Protein AF-A0A5S4ZT74-F1 (afdb_monomer_lite)

Foldseek 3Di:
DDDDDDDPPPDDPVNVVVVVCVVPPVPPVVVPDDDDDPVPDPPPQDQDDPPDVCQVDLPPPPHRQNAAADDDCVHQWKHFAPVQDPNPCQLVCCVCPVVVQPRNDDDNVDPDRRDPSPCVSCVRRPRSRMDTDDCVVVVVVQVPDPVHDDDDDDDPCCVVVPD

Structure (mmCIF, N/CA/C/O backbone):
data_AF-A0A5S4ZT74-F1
#
_entry.id   AF-A0A5S4ZT74-F1
#
loop_
_atom_site.group_PDB
_atom_site.id
_atom_site.type_symbol
_atom_site.label_atom_id
_atom_site.label_alt_id
_atom_site.label_comp_id
_atom_site.label_asym_id
_atom_site.label_entity_id
_atom_site.label_seq_id
_atom_site.pdbx_PDB_ins_code
_atom_site.Cartn_x
_atom_site.Cartn_y
_atom_site.Cartn_z
_atom_site.occupancy
_atom_site.B_iso_or_equiv
_atom_site.auth_seq_id
_atom_site.auth_comp_id
_atom_site.auth_asym_id
_atom_site.auth_atom_id
_atom_site.pdbx_PDB_model_num
ATOM 1 N N . MET A 1 1 ? -30.652 48.734 -36.402 1.00 37.09 1 MET A N 1
ATOM 2 C CA . MET A 1 1 ? -30.766 48.479 -37.848 1.00 37.09 1 MET A CA 1
ATOM 3 C C . MET A 1 1 ? -29.392 48.018 -38.310 1.00 37.09 1 MET A C 1
ATOM 5 O O . MET A 1 1 ? -28.475 48.822 -38.261 1.00 37.09 1 MET A O 1
ATOM 9 N N . ASP A 1 2 ? -29.151 46.705 -38.346 1.00 35.72 2 ASP A N 1
ATOM 10 C CA . ASP A 1 2 ? -29.305 45.865 -39.559 1.00 35.72 2 ASP A CA 1
ATOM 11 C C . ASP A 1 2 ? -28.291 46.300 -40.639 1.00 35.72 2 ASP A C 1
ATOM 13 O O . ASP A 1 2 ? -28.251 47.470 -40.990 1.00 35.72 2 ASP A O 1
ATOM 17 N N . ASP A 1 3 ? -27.448 45.469 -41.253 1.00 38.62 3 ASP A N 1
ATOM 18 C CA . ASP A 1 3 ? -27.436 44.014 -41.391 1.00 38.62 3 ASP A CA 1
ATOM 19 C C . ASP A 1 3 ? -26.174 43.614 -42.212 1.00 38.62 3 ASP A C 1
ATOM 21 O O . ASP A 1 3 ? -25.679 44.426 -42.993 1.00 38.62 3 ASP A O 1
ATOM 25 N N . ARG A 1 4 ? -25.760 42.335 -42.135 1.00 39.44 4 ARG A N 1
ATOM 26 C CA . ARG A 1 4 ? -24.977 41.542 -43.139 1.00 39.44 4 ARG A CA 1
ATOM 27 C C . ARG A 1 4 ? -23.449 41.759 -43.231 1.00 39.44 4 ARG A C 1
ATOM 29 O O . ARG A 1 4 ? -22.964 42.705 -43.829 1.00 39.44 4 ARG A O 1
ATOM 36 N N . VAL A 1 5 ? -22.615 40.909 -42.619 1.00 43.19 5 VAL A N 1
ATOM 37 C CA . VAL A 1 5 ? -22.228 39.536 -43.038 1.00 43.19 5 VAL A CA 1
ATOM 38 C C . VAL A 1 5 ? -21.4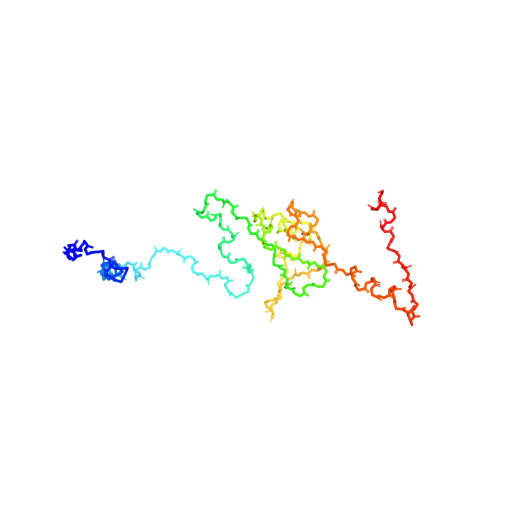40 39.483 -44.360 1.00 43.19 5 VAL A C 1
ATOM 40 O O . VAL A 1 5 ? -22.016 39.384 -45.438 1.00 43.19 5 VAL A O 1
ATOM 43 N N . GLN A 1 6 ? -20.112 39.379 -44.251 1.00 44.09 6 GLN A N 1
ATOM 44 C CA . GLN A 1 6 ? -19.301 38.528 -45.128 1.00 44.09 6 GLN A CA 1
ATOM 45 C C . GLN A 1 6 ? -18.586 37.504 -44.240 1.00 44.09 6 GLN A C 1
ATOM 47 O O . GLN A 1 6 ? -17.671 37.819 -43.485 1.00 44.09 6 GLN A O 1
ATOM 52 N N . GLN A 1 7 ? -19.112 36.279 -44.261 1.00 46.09 7 GLN A N 1
ATOM 53 C CA . GLN A 1 7 ? -18.587 35.116 -43.554 1.00 46.09 7 GLN A CA 1
ATOM 54 C C . GLN A 1 7 ? -17.306 34.627 -44.228 1.00 46.09 7 GLN A C 1
ATOM 56 O O . GLN A 1 7 ? -17.348 34.106 -45.342 1.00 46.09 7 GLN A O 1
ATOM 61 N N . ASP A 1 8 ? -16.193 34.703 -43.506 1.00 47.41 8 ASP A N 1
ATOM 62 C CA . ASP A 1 8 ? -15.014 33.903 -43.803 1.00 47.41 8 ASP A CA 1
ATOM 63 C C . ASP A 1 8 ? -15.362 32.432 -43.527 1.00 47.41 8 ASP A C 1
ATOM 65 O O . ASP A 1 8 ? -15.689 32.036 -42.400 1.00 47.41 8 ASP A O 1
ATOM 69 N N . LYS A 1 9 ? -15.408 31.615 -44.582 1.00 52.22 9 LYS A N 1
ATOM 70 C CA . LYS A 1 9 ? -15.920 30.242 -44.520 1.00 52.22 9 LYS A CA 1
ATOM 71 C C . LYS A 1 9 ? -14.907 29.354 -43.790 1.00 52.22 9 LYS A C 1
ATOM 73 O O . LYS A 1 9 ? -14.077 28.701 -44.415 1.00 52.22 9 LYS A O 1
ATOM 78 N N . LYS A 1 10 ? -14.981 29.308 -42.453 1.00 51.38 10 LYS A N 1
ATOM 79 C CA . LYS A 1 10 ? -14.229 28.365 -41.607 1.00 51.38 10 LYS A CA 1
ATOM 80 C C . LYS A 1 10 ? -14.420 26.946 -42.146 1.00 51.38 10 LYS A C 1
ATOM 82 O O . LYS A 1 10 ? -15.522 26.396 -42.093 1.00 51.38 10 LYS A O 1
ATOM 87 N N . MET A 1 11 ? -13.344 26.344 -42.653 1.00 64.56 11 MET A N 1
ATOM 88 C CA . MET A 1 11 ? -13.341 24.922 -42.983 1.00 64.56 11 MET A CA 1
ATOM 89 C C . MET A 1 11 ? -13.739 24.126 -41.743 1.00 64.56 11 MET A C 1
ATOM 91 O O . MET A 1 11 ? -13.118 24.228 -40.686 1.00 64.56 11 MET A O 1
ATOM 95 N N . THR A 1 12 ? -14.786 23.319 -41.869 1.00 72.88 12 THR A N 1
ATOM 96 C CA . THR A 1 12 ? -15.209 22.441 -40.784 1.00 72.88 12 THR A CA 1
ATOM 97 C C . THR A 1 12 ? -14.279 21.234 -40.703 1.00 72.88 12 THR A C 1
ATOM 99 O O . THR A 1 12 ? -13.748 20.754 -41.708 1.00 72.88 12 THR A O 1
ATOM 102 N N . ARG A 1 13 ? -14.109 20.698 -39.491 1.00 63.72 13 ARG A N 1
ATOM 103 C CA . ARG A 1 13 ? -13.238 19.548 -39.189 1.00 63.72 13 ARG A CA 1
ATOM 104 C C . ARG A 1 13 ? -13.513 18.329 -40.090 1.00 63.72 13 ARG A C 1
ATOM 106 O O . ARG A 1 13 ? -12.596 17.578 -40.398 1.00 63.72 13 ARG A O 1
ATOM 113 N N . ARG A 1 14 ? -14.749 18.171 -40.583 1.00 63.75 14 ARG A N 1
ATOM 114 C CA . ARG A 1 14 ? -15.129 17.133 -41.561 1.00 63.75 14 ARG A CA 1
ATOM 115 C C . ARG A 1 14 ? -14.541 17.363 -42.960 1.00 63.75 14 ARG A C 1
ATOM 117 O O . ARG A 1 14 ? -14.147 16.390 -43.596 1.00 63.75 14 ARG A O 1
ATOM 124 N N . SER A 1 15 ? -14.441 18.609 -43.428 1.00 58.97 15 SER A N 1
ATOM 125 C CA . SER A 1 15 ? -13.774 18.924 -44.703 1.00 58.97 15 SER A CA 1
ATOM 126 C C . SER A 1 15 ? -12.262 18.714 -44.628 1.00 58.97 15 SER A C 1
ATOM 128 O O . SER A 1 15 ? -11.685 18.199 -45.579 1.00 58.97 15 SER A O 1
ATOM 130 N N . PHE A 1 16 ? -11.632 19.015 -43.488 1.00 64.56 16 PHE A N 1
ATOM 131 C CA . PHE A 1 16 ? -10.205 18.737 -43.276 1.00 64.56 16 PHE A CA 1
ATOM 132 C C . PHE A 1 16 ? -9.901 17.229 -43.282 1.00 64.56 16 PHE A C 1
ATOM 134 O O . PHE A 1 16 ? -8.978 16.777 -43.956 1.00 64.56 16 PHE A O 1
ATOM 141 N N . LEU A 1 17 ? -10.731 16.430 -42.601 1.00 65.81 17 LEU A N 1
ATOM 142 C CA . LEU A 1 17 ? -10.572 14.972 -42.559 1.00 65.81 17 LEU A CA 1
ATOM 143 C C . LEU A 1 17 ? -10.782 14.307 -43.930 1.00 65.81 17 LEU A C 1
ATOM 145 O O . LEU A 1 17 ? -10.126 13.313 -44.221 1.00 65.81 17 LEU A O 1
ATOM 149 N N . ARG A 1 18 ? -11.635 14.865 -44.800 1.00 56.72 18 ARG A N 1
ATOM 150 C CA . ARG A 1 18 ? -11.792 14.380 -46.184 1.00 56.72 18 ARG A CA 1
ATOM 151 C C . ARG A 1 18 ? -10.559 14.635 -47.052 1.00 56.72 18 ARG A C 1
ATOM 153 O O . ARG A 1 18 ? -10.225 13.785 -47.868 1.00 56.72 18 ARG A O 1
ATOM 160 N N . ILE A 1 19 ? -9.884 15.768 -46.866 1.00 64.69 19 ILE A N 1
ATOM 161 C CA . ILE A 1 19 ? -8.673 16.118 -47.624 1.00 64.69 19 ILE A CA 1
ATOM 162 C C . ILE A 1 19 ? -7.491 15.248 -47.175 1.00 64.69 19 ILE A C 1
ATOM 164 O O . ILE A 1 19 ? -6.770 14.719 -48.015 1.00 64.69 19 ILE A O 1
ATOM 168 N N . MET A 1 20 ? -7.343 15.012 -45.868 1.00 61.78 20 MET A N 1
ATOM 169 C CA . MET A 1 20 ? -6.291 14.134 -45.336 1.00 61.78 20 MET A CA 1
ATOM 170 C C . MET A 1 20 ? -6.561 12.639 -45.570 1.00 61.78 20 MET A C 1
ATOM 172 O O . MET A 1 20 ? -5.622 11.860 -45.693 1.00 61.78 20 MET A O 1
ATOM 176 N N . GLY A 1 21 ? -7.828 12.226 -45.687 1.00 57.59 21 GLY A N 1
ATOM 177 C CA . GLY A 1 21 ? -8.199 10.845 -46.023 1.00 57.59 21 GLY A CA 1
ATOM 178 C C . GLY A 1 21 ? -7.971 10.461 -47.493 1.00 57.59 21 GLY A C 1
ATOM 179 O O . GLY A 1 21 ? -7.967 9.277 -47.818 1.00 57.59 21 GLY A O 1
ATOM 180 N N . GLY A 1 22 ? -7.760 11.436 -48.387 1.00 54.59 22 GLY A N 1
ATOM 181 C CA . GLY A 1 22 ? -7.569 11.219 -49.828 1.00 54.59 22 GLY A CA 1
ATOM 182 C C . GLY A 1 22 ? -6.173 10.735 -50.246 1.00 54.59 22 GLY A C 1
ATOM 183 O O . GLY A 1 22 ? -5.998 10.311 -51.383 1.00 54.59 22 GLY A O 1
ATOM 184 N N . LEU A 1 23 ? -5.188 10.734 -49.340 1.00 51.72 23 LEU A N 1
ATOM 185 C CA . LEU A 1 23 ? -3.844 10.176 -49.582 1.00 51.72 23 LEU A CA 1
ATOM 186 C C . LEU A 1 23 ? -3.773 8.648 -49.364 1.00 51.72 23 LEU A C 1
ATOM 188 O O . LEU A 1 23 ? -2.704 8.046 -49.434 1.00 51.72 23 LEU A O 1
ATOM 192 N N . GLY A 1 24 ? -4.921 8.007 -49.127 1.00 49.97 24 GLY A N 1
ATOM 193 C CA . GLY A 1 24 ? -5.038 6.600 -48.749 1.00 49.97 24 GLY A CA 1
ATOM 194 C C . GLY A 1 24 ? -4.850 5.557 -49.856 1.00 49.97 24 GLY A C 1
ATOM 195 O O . GLY A 1 24 ? -4.957 4.381 -49.545 1.00 49.97 24 GLY A O 1
ATOM 196 N N . LEU A 1 25 ? -4.567 5.909 -51.116 1.00 54.12 25 LEU A N 1
ATOM 197 C CA . LEU A 1 25 ? -4.448 4.901 -52.193 1.00 54.12 25 LEU A CA 1
ATOM 198 C C . LEU A 1 25 ? -3.016 4.603 -52.662 1.00 54.12 25 LEU A C 1
ATOM 200 O O . LEU A 1 25 ? -2.803 3.565 -53.276 1.00 54.12 25 LEU A O 1
ATOM 204 N N . ALA A 1 26 ? -2.022 5.429 -52.315 1.00 48.31 26 ALA A N 1
ATOM 205 C CA . ALA A 1 26 ? -0.608 5.128 -52.594 1.00 48.31 26 ALA A CA 1
ATOM 206 C C . ALA A 1 26 ? 0.149 4.539 -51.383 1.00 48.31 26 ALA A C 1
ATOM 208 O O . ALA A 1 26 ? 1.233 3.988 -51.544 1.00 48.31 26 ALA A O 1
ATOM 209 N N . GLY A 1 27 ? -0.415 4.622 -50.170 1.00 47.94 27 GLY A N 1
ATOM 210 C CA . GLY A 1 27 ? 0.200 4.078 -48.949 1.00 47.94 27 GLY A CA 1
ATOM 211 C C . GLY A 1 27 ? -0.065 2.588 -48.698 1.00 47.94 27 GLY A C 1
ATOM 212 O O . GLY A 1 27 ? 0.662 1.962 -47.932 1.00 47.94 27 GLY A O 1
ATOM 213 N N . ILE A 1 28 ? -1.076 2.002 -49.350 1.00 52.34 28 ILE A N 1
ATOM 214 C CA . ILE A 1 28 ? -1.523 0.620 -49.089 1.00 52.34 28 ILE A CA 1
ATOM 215 C C . ILE A 1 28 ? -0.589 -0.426 -49.730 1.00 52.34 28 ILE A C 1
ATOM 217 O O . ILE A 1 28 ? -0.501 -1.556 -49.256 1.00 52.34 28 ILE A O 1
ATOM 221 N N . THR A 1 29 ? 0.193 -0.073 -50.753 1.00 47.75 29 THR A N 1
ATOM 222 C CA . THR A 1 29 ? 1.141 -1.018 -51.376 1.00 47.75 29 THR A CA 1
ATOM 223 C C . THR A 1 29 ? 2.472 -1.149 -50.630 1.00 47.75 29 THR A C 1
ATOM 225 O O . THR A 1 29 ? 3.203 -2.101 -50.881 1.00 47.75 29 THR A O 1
ATOM 228 N N . ALA A 1 30 ? 2.779 -0.270 -49.669 1.00 48.97 30 ALA A N 1
ATOM 229 C CA . ALA A 1 30 ? 3.931 -0.446 -48.777 1.00 48.97 30 ALA A CA 1
ATOM 230 C C . ALA A 1 30 ? 3.651 -1.435 -47.625 1.00 48.97 30 ALA A C 1
ATOM 232 O O . ALA A 1 30 ? 4.559 -1.784 -46.877 1.00 48.97 30 ALA A O 1
ATOM 233 N N . SER A 1 31 ? 2.408 -1.909 -47.482 1.00 53.88 31 SER A N 1
ATOM 234 C CA . SER A 1 31 ? 1.988 -2.818 -46.407 1.00 53.88 31 SER A CA 1
ATOM 235 C C . SER A 1 31 ? 2.111 -4.306 -46.757 1.00 53.88 31 SER A C 1
ATOM 237 O O . SER A 1 31 ? 1.818 -5.140 -45.907 1.00 53.88 31 SER A O 1
ATOM 239 N N . LEU A 1 32 ? 2.477 -4.662 -47.997 1.00 52.34 32 LEU A N 1
ATOM 240 C CA . LEU A 1 32 ? 2.312 -6.036 -48.504 1.00 52.34 32 LEU A CA 1
ATOM 241 C C . LEU A 1 32 ? 3.580 -6.705 -49.062 1.00 52.34 32 LEU A C 1
ATOM 243 O O . LEU A 1 32 ? 3.507 -7.850 -49.497 1.00 52.34 32 LEU A O 1
ATOM 247 N N . ALA A 1 33 ? 4.751 -6.068 -48.990 1.00 46.34 33 ALA A N 1
ATOM 248 C CA . ALA A 1 33 ? 6.030 -6.732 -49.259 1.00 46.34 33 ALA A CA 1
ATOM 249 C C . ALA A 1 33 ? 6.850 -6.787 -47.967 1.00 46.34 33 ALA A C 1
ATOM 251 O O . ALA A 1 33 ? 7.600 -5.871 -47.634 1.00 46.34 33 ALA A O 1
ATOM 252 N N . GLY A 1 34 ? 6.643 -7.863 -47.208 1.00 50.06 34 GLY A N 1
ATOM 253 C CA . GLY A 1 34 ? 7.429 -8.179 -46.030 1.00 50.06 34 GLY A CA 1
ATOM 254 C C . GLY A 1 34 ? 8.903 -8.370 -46.376 1.00 50.06 34 GLY A C 1
ATOM 255 O O . GLY A 1 34 ? 9.244 -9.208 -47.200 1.00 50.06 34 GLY A O 1
ATOM 256 N N . CYS A 1 35 ? 9.763 -7.604 -45.711 1.00 53.50 35 CYS A N 1
ATOM 257 C CA . CYS A 1 35 ? 11.040 -8.068 -45.173 1.00 53.50 35 CYS A CA 1
ATOM 258 C C . CYS A 1 35 ? 11.573 -6.983 -44.232 1.00 53.50 35 CYS A C 1
ATOM 260 O O . CYS A 1 35 ? 12.402 -6.150 -44.580 1.00 53.50 35 CYS A O 1
ATOM 262 N N . GLY A 1 36 ? 11.011 -6.965 -43.035 1.00 45.50 36 GLY A N 1
ATOM 263 C CA . GLY A 1 36 ? 11.412 -6.109 -41.935 1.00 45.50 36 GLY A CA 1
ATOM 264 C C . GLY A 1 36 ? 10.540 -6.522 -40.774 1.00 45.50 36 GLY A C 1
ATOM 265 O O . GLY A 1 36 ? 9.371 -6.155 -40.733 1.00 45.50 36 GLY A O 1
ATOM 266 N N . THR A 1 37 ? 11.069 -7.396 -39.924 1.00 44.25 37 THR A N 1
ATOM 267 C CA . THR A 1 37 ? 10.412 -7.929 -38.734 1.00 44.25 37 THR A CA 1
ATOM 268 C C . THR A 1 37 ? 10.010 -6.777 -37.818 1.00 44.25 37 THR A C 1
ATOM 270 O O . THR A 1 37 ? 10.728 -6.411 -36.891 1.00 44.25 37 THR A O 1
ATOM 273 N N . VAL A 1 38 ? 8.838 -6.197 -38.062 1.00 41.53 38 VAL A N 1
ATOM 274 C CA . VAL A 1 38 ? 8.016 -5.726 -36.960 1.00 41.53 38 VAL A CA 1
ATOM 275 C C . VAL A 1 38 ? 7.730 -6.998 -36.188 1.00 41.53 38 VAL A C 1
ATOM 277 O O . VAL A 1 38 ? 7.045 -7.881 -36.702 1.00 41.53 38 VAL A O 1
ATOM 280 N N . SER A 1 39 ? 8.336 -7.131 -35.011 1.00 37.97 39 SER A N 1
ATOM 281 C CA . SER A 1 39 ? 7.952 -8.116 -34.007 1.00 37.97 39 SER A CA 1
ATOM 282 C C . SER A 1 39 ? 6.504 -7.839 -33.613 1.00 37.97 39 SER A C 1
ATOM 284 O O . SER A 1 39 ? 6.203 -7.261 -32.575 1.00 37.97 39 SER A O 1
ATOM 286 N N . SER A 1 40 ? 5.583 -8.205 -34.497 1.00 38.94 40 SER A N 1
ATOM 287 C CA . SER A 1 40 ? 4.222 -8.507 -34.149 1.00 38.94 40 SER A CA 1
ATOM 288 C C . SER A 1 40 ? 4.295 -9.753 -33.282 1.00 38.94 40 SER A C 1
ATOM 290 O O . SER A 1 40 ? 4.576 -10.841 -33.778 1.00 38.94 40 SER A O 1
ATOM 292 N N . VAL A 1 41 ? 4.017 -9.574 -31.995 1.00 41.72 41 VAL A N 1
ATOM 293 C CA . VAL A 1 41 ? 3.133 -10.510 -31.295 1.00 41.72 41 VAL A CA 1
ATOM 294 C C . VAL A 1 41 ? 3.670 -11.954 -31.253 1.00 41.72 41 VAL A C 1
ATOM 296 O O . VAL A 1 41 ? 2.948 -12.922 -31.439 1.00 41.72 41 VAL A O 1
ATOM 299 N N . ALA A 1 42 ? 4.956 -12.117 -30.958 1.00 37.59 42 ALA A N 1
ATOM 300 C CA . ALA A 1 42 ? 5.478 -13.355 -30.385 1.00 37.59 42 ALA A CA 1
ATOM 301 C C . ALA A 1 42 ? 5.595 -13.121 -28.871 1.00 37.59 42 ALA A C 1
ATOM 303 O O . ALA A 1 42 ? 6.627 -12.656 -28.409 1.00 37.59 42 ALA A O 1
ATOM 304 N N . GLY A 1 43 ? 4.491 -13.309 -28.136 1.00 42.31 43 GLY A N 1
ATOM 305 C CA . GLY A 1 43 ? 4.442 -13.101 -26.676 1.00 42.31 43 GLY A CA 1
ATOM 306 C C . GLY A 1 43 ? 3.058 -12.811 -26.077 1.00 42.31 43 GLY A C 1
ATOM 307 O O . GLY A 1 43 ? 2.913 -12.787 -24.863 1.00 42.31 43 GLY A O 1
ATOM 308 N N . GLN A 1 44 ? 2.008 -12.618 -26.888 1.00 43.03 44 GLN A N 1
ATOM 309 C CA . GLN A 1 44 ? 0.684 -12.207 -26.379 1.00 43.03 44 GLN A CA 1
ATOM 310 C C . GLN A 1 44 ? -0.206 -13.335 -25.829 1.00 43.03 44 GLN A C 1
ATOM 312 O O . GLN A 1 44 ? -1.372 -13.091 -25.539 1.00 43.03 44 GLN A O 1
ATOM 317 N N . THR A 1 45 ? 0.307 -14.548 -25.628 1.00 41.41 45 THR A N 1
ATOM 318 C CA . THR A 1 45 ? -0.419 -15.590 -24.884 1.00 41.41 45 THR A CA 1
ATOM 319 C C . THR A 1 45 ? 0.571 -16.430 -24.083 1.00 41.41 45 THR A C 1
ATOM 321 O O . THR A 1 45 ? 1.072 -17.439 -24.577 1.00 41.41 45 THR A O 1
ATOM 324 N N . GLY A 1 46 ? 0.849 -15.987 -22.857 1.00 40.91 46 GLY A N 1
ATOM 325 C CA . GLY A 1 46 ? 1.671 -16.699 -21.880 1.00 40.91 46 GLY A CA 1
ATOM 326 C C . GLY A 1 46 ? 3.145 -16.292 -21.896 1.00 40.91 46 GLY A C 1
ATOM 327 O O . GLY A 1 46 ? 3.883 -16.656 -22.808 1.00 40.91 46 GLY A O 1
ATOM 328 N N . GLY A 1 47 ? 3.571 -15.596 -20.838 1.00 42.53 47 GLY A N 1
ATOM 329 C CA . GLY A 1 47 ? 4.969 -15.573 -20.402 1.00 42.53 47 GLY A CA 1
ATOM 330 C C . GLY A 1 47 ? 5.744 -14.265 -20.533 1.00 42.53 47 GLY A C 1
ATOM 331 O O . GLY A 1 47 ? 6.884 -14.233 -20.086 1.00 42.53 47 GLY A O 1
ATOM 332 N N . GLU A 1 48 ? 5.183 -13.184 -21.084 1.00 42.66 48 GLU A N 1
ATOM 333 C CA . GLU A 1 48 ? 5.853 -11.876 -21.066 1.00 42.66 48 GLU A CA 1
ATOM 334 C C . GLU A 1 48 ? 4.862 -10.727 -20.837 1.00 42.66 48 GLU A C 1
ATOM 336 O O . GLU A 1 48 ? 4.263 -10.193 -21.765 1.00 42.66 48 GLU A O 1
ATOM 341 N N . GLY A 1 49 ? 4.740 -10.319 -19.571 1.00 50.03 49 GLY A N 1
ATOM 342 C CA . GLY A 1 49 ? 4.430 -8.949 -19.171 1.00 50.03 49 GLY A CA 1
ATOM 343 C C . GLY A 1 49 ? 3.061 -8.403 -19.579 1.00 50.03 49 GLY A C 1
ATOM 344 O O . GLY A 1 49 ? 2.915 -7.771 -20.623 1.00 50.03 49 GLY A O 1
ATOM 345 N N . TRP A 1 50 ? 2.117 -8.419 -18.634 1.00 48.75 50 TRP A N 1
ATOM 346 C CA . TRP A 1 50 ? 0.925 -7.555 -18.628 1.00 48.75 50 TRP A CA 1
ATOM 347 C C . TRP A 1 50 ? 1.286 -6.054 -18.488 1.00 48.75 50 TRP A C 1
ATOM 349 O O . TRP A 1 50 ? 0.581 -5.262 -17.893 1.00 48.75 50 TRP A O 1
ATOM 359 N N . LEU A 1 51 ? 2.421 -5.582 -18.993 1.00 49.22 51 LEU A N 1
ATOM 360 C CA . LEU A 1 51 ? 2.640 -4.149 -19.155 1.00 49.22 51 LEU A CA 1
ATOM 361 C C . LEU A 1 51 ? 2.327 -3.827 -20.606 1.00 49.22 51 LEU A C 1
ATOM 363 O O . LEU A 1 51 ? 3.123 -4.182 -21.477 1.00 49.22 51 LEU A O 1
ATOM 367 N N . PRO A 1 52 ? 1.204 -3.137 -20.893 1.00 47.16 52 PRO A N 1
ATOM 368 C CA . PRO A 1 52 ? 0.980 -2.582 -22.216 1.00 47.16 52 PRO A CA 1
ATOM 369 C C . PRO A 1 52 ? 2.260 -1.873 -22.674 1.00 47.16 52 PRO A C 1
ATOM 371 O O . PRO A 1 52 ? 2.807 -1.079 -21.910 1.00 47.16 52 PRO A O 1
ATOM 374 N N . GLN A 1 53 ? 2.740 -2.159 -23.890 1.00 50.69 53 GLN A N 1
ATOM 375 C CA . GLN A 1 53 ? 4.021 -1.670 -24.442 1.00 50.69 53 GLN A CA 1
ATOM 376 C C . GLN A 1 53 ? 4.299 -0.182 -24.151 1.00 50.69 53 GLN A C 1
ATOM 378 O O . GLN A 1 53 ? 5.436 0.200 -23.891 1.00 50.69 53 GLN A O 1
ATOM 383 N N . GLN A 1 54 ? 3.252 0.648 -24.094 1.00 44.81 54 GLN A N 1
ATOM 384 C CA . GLN A 1 54 ? 3.305 2.062 -23.695 1.00 44.81 54 GLN A CA 1
ATOM 385 C C . GLN A 1 54 ? 3.991 2.350 -22.341 1.00 44.81 54 GLN A C 1
ATOM 387 O O . GLN A 1 54 ? 4.398 3.482 -22.111 1.00 44.81 54 GLN A O 1
ATOM 392 N N . TYR A 1 55 ? 4.099 1.367 -21.443 1.00 51.00 55 TYR A N 1
ATOM 393 C CA . TYR A 1 55 ? 4.744 1.496 -20.133 1.00 51.00 55 TYR A CA 1
ATOM 394 C C . TYR A 1 55 ? 6.188 0.985 -20.103 1.00 51.00 55 TYR A C 1
ATOM 396 O O . TYR A 1 55 ? 6.913 1.280 -19.157 1.00 51.00 55 TYR A O 1
ATOM 404 N N . GLN A 1 56 ? 6.604 0.222 -21.117 1.00 52.19 56 GLN A N 1
ATOM 405 C CA . GLN A 1 56 ? 7.979 -0.267 -21.277 1.00 52.19 56 GLN A CA 1
ATOM 406 C C . GLN A 1 56 ? 8.815 0.634 -22.196 1.00 52.19 56 GLN A C 1
ATOM 408 O O . GLN A 1 56 ? 10.034 0.495 -22.269 1.00 52.19 56 GLN A O 1
ATOM 413 N N . ILE A 1 57 ? 8.171 1.571 -22.893 1.00 46.44 57 ILE A N 1
ATOM 414 C CA . ILE A 1 57 ? 8.822 2.563 -23.742 1.00 46.44 57 ILE A CA 1
ATOM 415 C C . ILE A 1 57 ? 8.751 3.899 -22.995 1.00 46.44 57 ILE A C 1
ATOM 417 O O . ILE A 1 57 ? 7.654 4.276 -22.576 1.00 46.44 57 ILE A O 1
ATOM 421 N N . PRO A 1 58 ? 9.856 4.655 -22.829 1.00 47.19 58 PRO A N 1
ATOM 422 C CA . PRO A 1 58 ? 9.748 6.051 -22.429 1.00 47.19 58 PRO A CA 1
ATOM 423 C C . PRO A 1 58 ? 8.887 6.740 -23.486 1.00 47.19 58 PRO A C 1
ATOM 425 O O . PRO A 1 58 ? 9.315 6.895 -24.630 1.00 47.19 58 PRO A O 1
ATOM 428 N N . GLY A 1 59 ? 7.634 7.045 -23.136 1.00 45.84 59 GLY A N 1
ATOM 429 C CA . GLY A 1 59 ? 6.688 7.627 -24.079 1.00 45.84 59 GLY A CA 1
ATOM 430 C C . GLY A 1 59 ? 7.321 8.828 -24.778 1.00 45.84 59 GLY A C 1
ATOM 431 O O . GLY A 1 59 ? 8.091 9.561 -24.169 1.00 45.84 59 GLY A O 1
ATOM 432 N N . SER A 1 60 ? 6.970 9.074 -26.040 1.00 52.44 60 SER A N 1
ATOM 433 C CA . SER A 1 60 ? 7.411 10.255 -26.807 1.00 52.44 60 SER A CA 1
ATOM 434 C C . SER A 1 60 ? 6.921 11.596 -26.224 1.00 52.44 60 SER A C 1
ATOM 436 O O . SER A 1 60 ? 7.043 12.644 -26.856 1.00 52.44 60 SER A O 1
ATOM 438 N N . TRP A 1 61 ? 6.316 11.553 -25.038 1.00 47.34 61 TRP A N 1
ATOM 439 C CA . TRP A 1 61 ? 6.022 12.680 -24.177 1.00 47.34 61 TRP A CA 1
ATOM 440 C C . TRP A 1 61 ? 7.325 13.168 -23.529 1.00 47.34 61 TRP A C 1
ATOM 442 O O . TRP A 1 61 ? 8.187 12.358 -23.202 1.00 47.34 61 TRP A O 1
ATOM 452 N N . PRO A 1 62 ? 7.486 14.472 -23.259 1.00 49.44 62 PRO A N 1
ATOM 453 C CA . PRO A 1 62 ? 8.711 15.009 -22.652 1.00 49.44 62 PRO A CA 1
ATOM 454 C C . PRO A 1 62 ? 8.981 14.490 -21.223 1.00 49.44 62 PRO A C 1
ATOM 456 O O . PRO A 1 62 ? 9.982 14.857 -20.615 1.00 49.44 62 PRO A O 1
ATOM 459 N N . VAL A 1 63 ? 8.098 13.643 -20.683 1.00 56.69 63 VAL A N 1
ATOM 460 C CA . VAL A 1 63 ? 8.172 13.051 -19.349 1.00 56.69 63 VAL A CA 1
ATOM 461 C C . VAL A 1 63 ? 8.371 11.543 -19.505 1.00 56.69 63 VAL A C 1
ATOM 463 O O . VAL A 1 63 ? 7.508 10.850 -20.043 1.00 56.69 63 VAL A O 1
ATOM 466 N N . GLN A 1 64 ? 9.509 11.026 -19.038 1.00 55.03 64 GLN A N 1
ATOM 467 C CA . GLN A 1 64 ? 9.805 9.591 -19.024 1.00 55.03 64 GLN A CA 1
ATOM 468 C C . GLN A 1 64 ? 8.865 8.870 -18.044 1.00 55.03 64 GLN A C 1
ATOM 470 O O . GLN A 1 64 ? 9.164 8.753 -16.857 1.00 55.03 64 GLN A O 1
ATOM 475 N N . VAL A 1 65 ? 7.716 8.396 -18.525 1.00 58.97 65 VAL A N 1
ATOM 476 C CA . VAL A 1 65 ? 6.796 7.575 -17.728 1.00 58.97 65 VAL A CA 1
ATOM 477 C C . VAL A 1 65 ? 7.395 6.180 -17.534 1.00 58.97 65 VAL A C 1
ATOM 479 O O . VAL A 1 65 ? 7.702 5.497 -18.506 1.00 58.97 65 VAL A O 1
ATOM 482 N N . ARG A 1 66 ? 7.599 5.759 -16.279 1.00 67.44 66 ARG A N 1
ATOM 483 C CA . ARG A 1 66 ? 8.222 4.460 -15.932 1.00 67.44 66 ARG A CA 1
ATOM 484 C C . ARG A 1 66 ? 7.214 3.345 -15.628 1.00 67.44 66 ARG A C 1
ATOM 486 O O . ARG A 1 66 ? 7.603 2.243 -15.259 1.00 67.44 66 ARG A O 1
ATOM 493 N N . GLY A 1 67 ? 5.920 3.636 -15.754 1.00 76.12 67 GLY A N 1
ATOM 494 C CA . GLY A 1 67 ? 4.840 2.716 -15.400 1.00 76.12 67 GLY A CA 1
ATOM 495 C C . GLY A 1 67 ? 4.488 2.708 -13.913 1.00 76.12 67 GLY A C 1
ATOM 496 O O . GLY A 1 67 ? 4.966 3.529 -13.126 1.00 76.12 67 GLY A O 1
ATOM 497 N N . ARG A 1 68 ? 3.573 1.808 -13.547 1.00 85.56 68 ARG A N 1
ATOM 498 C CA . ARG A 1 68 ? 3.061 1.615 -12.183 1.00 85.56 68 ARG A CA 1
ATOM 499 C C . ARG A 1 68 ? 2.710 0.148 -11.962 1.00 85.56 68 ARG A C 1
ATOM 501 O O . ARG A 1 68 ? 2.372 -0.542 -12.921 1.00 85.56 68 ARG A O 1
ATOM 508 N N . VAL A 1 69 ? 2.762 -0.299 -10.711 1.00 88.25 69 VAL A N 1
ATOM 509 C CA . VAL A 1 69 ? 2.301 -1.642 -10.341 1.00 88.25 69 VAL A CA 1
ATOM 510 C C . VAL A 1 69 ? 0.771 -1.730 -10.478 1.00 88.25 69 VAL A C 1
ATOM 512 O O . VAL A 1 69 ? 0.078 -0.770 -10.115 1.00 88.25 69 VAL A O 1
ATOM 515 N N . PRO A 1 70 ? 0.228 -2.830 -11.023 1.00 85.25 70 PRO A N 1
ATOM 516 C CA . PRO A 1 70 ? -1.207 -3.070 -10.997 1.00 85.25 70 PRO A CA 1
ATOM 517 C C . PRO A 1 70 ? -1.704 -3.322 -9.564 1.00 85.25 70 PRO A C 1
ATOM 519 O O . PRO A 1 70 ? -1.076 -4.050 -8.800 1.00 85.25 70 PRO A O 1
ATOM 522 N N . ILE A 1 71 ? -2.813 -2.680 -9.195 1.00 87.06 71 ILE A N 1
ATOM 523 C CA . ILE A 1 71 ? -3.477 -2.816 -7.890 1.00 87.06 71 ILE A CA 1
ATOM 524 C C . ILE A 1 71 ? -4.974 -2.808 -8.149 1.00 87.06 71 ILE A C 1
ATOM 526 O O . ILE A 1 71 ? -5.463 -1.864 -8.789 1.00 87.06 71 ILE A O 1
ATOM 530 N N . GLU A 1 72 ? -5.664 -3.797 -7.587 1.00 84.44 72 GLU A N 1
ATOM 531 C CA . GLU A 1 72 ? -7.101 -3.940 -7.783 1.00 84.44 72 GLU A CA 1
ATOM 532 C C . GLU A 1 72 ? -7.893 -2.893 -7.011 1.00 84.44 72 GLU A C 1
ATOM 534 O O . GLU A 1 72 ? -7.506 -2.536 -5.893 1.00 84.44 72 GLU A O 1
ATOM 539 N N . PRO A 1 73 ? -8.988 -2.362 -7.591 1.00 81.88 73 PRO A N 1
ATOM 540 C CA . PRO A 1 73 ? -9.784 -1.325 -6.939 1.00 81.88 73 PRO A CA 1
ATOM 541 C C . PRO A 1 73 ? -10.329 -1.744 -5.567 1.00 81.88 73 PRO A C 1
ATOM 543 O O . PRO A 1 73 ? -10.509 -0.905 -4.686 1.00 81.88 73 PRO A O 1
ATOM 546 N N . ASP A 1 74 ? -10.588 -3.035 -5.385 1.00 86.88 74 ASP A N 1
ATOM 547 C CA . ASP A 1 74 ? -11.117 -3.664 -4.179 1.00 86.88 74 ASP A CA 1
ATOM 548 C C . ASP A 1 74 ? -10.033 -4.346 -3.331 1.00 86.88 74 ASP A C 1
ATOM 550 O O . ASP A 1 74 ? -10.344 -5.166 -2.466 1.00 86.88 74 ASP A O 1
ATOM 554 N N . ASN A 1 75 ? -8.760 -3.983 -3.524 1.00 91.31 75 ASN A N 1
ATOM 555 C CA . ASN A 1 75 ? -7.676 -4.522 -2.717 1.00 91.31 75 ASN A CA 1
ATOM 556 C C . ASN A 1 75 ? -7.941 -4.287 -1.207 1.00 91.31 75 ASN A C 1
ATOM 558 O O . ASN A 1 75 ? -8.258 -3.162 -0.788 1.00 91.31 75 ASN A O 1
ATOM 562 N N . PRO A 1 76 ? -7.820 -5.338 -0.370 1.00 93.62 76 PRO A N 1
ATOM 563 C CA . PRO A 1 76 ? -8.174 -5.251 1.044 1.00 93.62 76 PRO A CA 1
ATOM 564 C C . PRO A 1 76 ? -7.124 -4.524 1.890 1.00 93.62 76 PRO A C 1
ATOM 566 O O . PRO A 1 76 ? -7.419 -4.150 3.016 1.00 93.62 76 PRO A O 1
ATOM 569 N N . SER A 1 77 ? -5.900 -4.341 1.393 1.00 95.62 77 SER A N 1
ATOM 570 C CA . SER A 1 77 ? -4.766 -3.876 2.203 1.00 95.62 77 SER A CA 1
ATOM 571 C C . SER A 1 77 ? -4.231 -2.512 1.784 1.00 95.62 77 SER A C 1
ATOM 573 O O . SER A 1 77 ? -3.758 -1.759 2.632 1.00 95.62 77 SER A O 1
ATOM 575 N N . ILE A 1 78 ? -4.295 -2.176 0.497 1.00 95.75 78 ILE A N 1
ATOM 576 C CA . ILE A 1 78 ? -3.801 -0.906 -0.044 1.00 95.75 78 ILE A CA 1
ATOM 577 C C . ILE A 1 78 ? -4.816 -0.279 -0.992 1.00 95.75 78 ILE A C 1
ATOM 579 O O . ILE A 1 78 ? -5.599 -0.968 -1.636 1.00 95.75 78 ILE A O 1
ATOM 583 N N . THR A 1 79 ? -4.770 1.042 -1.115 1.00 94.75 79 THR A N 1
ATOM 584 C CA . THR A 1 79 ? -5.587 1.816 -2.052 1.00 94.75 79 THR A CA 1
ATOM 585 C C . THR A 1 79 ? -4.700 2.741 -2.880 1.00 94.75 79 THR A C 1
ATOM 587 O O . THR A 1 79 ? -3.557 3.022 -2.512 1.00 94.75 79 THR A O 1
ATOM 590 N N . ARG A 1 80 ? -5.200 3.179 -4.042 1.00 91.50 80 ARG A N 1
ATOM 591 C CA . ARG A 1 80 ? -4.471 4.075 -4.946 1.00 91.50 80 ARG A CA 1
ATOM 592 C C . ARG A 1 80 ? -5.309 5.289 -5.325 1.00 91.50 80 ARG A C 1
ATOM 594 O O . ARG A 1 80 ? -6.414 5.148 -5.837 1.00 91.50 80 ARG A O 1
ATOM 601 N N . ASP A 1 81 ? -4.718 6.464 -5.154 1.00 92.81 81 ASP A N 1
ATOM 602 C CA . ASP A 1 81 ? -5.206 7.740 -5.663 1.00 92.81 81 ASP A CA 1
ATOM 603 C C . ASP A 1 81 ? -4.406 8.127 -6.914 1.00 92.81 81 ASP A C 1
ATOM 605 O O . ASP A 1 81 ? -3.257 8.583 -6.855 1.00 92.81 81 ASP A O 1
ATOM 609 N N . ASP A 1 82 ? -5.025 7.936 -8.077 1.00 87.88 82 ASP A N 1
ATOM 610 C CA . ASP A 1 82 ? -4.392 8.221 -9.362 1.00 87.88 82 ASP A CA 1
ATOM 611 C C . ASP A 1 82 ? -4.131 9.716 -9.597 1.00 87.88 82 ASP A C 1
ATOM 613 O O . ASP A 1 82 ? -3.271 10.046 -10.413 1.00 87.88 82 ASP A O 1
ATOM 617 N N . GLN A 1 83 ? -4.781 10.627 -8.860 1.00 90.19 83 GLN A N 1
ATOM 618 C CA . GLN A 1 83 ? -4.523 12.066 -8.985 1.00 90.19 83 GLN A CA 1
ATOM 619 C C . GLN A 1 83 ? -3.158 12.466 -8.411 1.00 90.19 83 GLN A C 1
ATOM 621 O O . GLN A 1 83 ? -2.573 13.461 -8.838 1.00 90.19 83 GLN A O 1
ATOM 626 N N . LYS A 1 84 ? -2.627 11.680 -7.468 1.00 89.69 84 LYS A N 1
ATOM 627 C CA . LYS A 1 84 ? -1.308 11.892 -6.852 1.00 89.69 84 LYS A CA 1
ATOM 628 C C . LYS A 1 84 ? -0.186 11.147 -7.577 1.00 89.69 84 LYS A C 1
ATOM 630 O O . LYS A 1 84 ? 0.992 11.338 -7.265 1.00 89.69 84 LYS A O 1
ATOM 635 N N . CYS A 1 85 ? -0.514 10.257 -8.515 1.00 88.81 85 CYS A N 1
ATOM 636 C CA . CYS A 1 85 ? 0.472 9.420 -9.187 1.00 88.81 85 CYS A CA 1
ATOM 637 C C . CYS A 1 85 ? 1.257 10.218 -10.239 1.00 88.81 85 CYS A C 1
ATOM 639 O O . CYS A 1 85 ? 0.716 10.639 -11.256 1.00 88.81 85 CYS A O 1
ATOM 641 N N . VAL A 1 86 ? 2.570 10.347 -10.037 1.00 88.38 86 VAL A N 1
ATOM 642 C CA . VAL A 1 86 ? 3.484 11.028 -10.979 1.00 88.38 86 VAL A CA 1
ATOM 643 C C . VAL A 1 86 ? 4.221 10.065 -11.919 1.00 88.38 86 VAL A C 1
ATOM 645 O O . VAL A 1 86 ? 5.186 10.451 -12.571 1.00 88.38 86 VAL A O 1
ATOM 648 N N . LEU A 1 87 ? 3.800 8.794 -11.973 1.00 87.00 87 LEU A N 1
ATOM 649 C CA . LEU A 1 87 ? 4.379 7.748 -12.835 1.00 87.00 87 LEU A CA 1
ATOM 650 C C . LEU A 1 87 ? 5.907 7.566 -12.684 1.00 87.00 87 LEU A C 1
ATOM 652 O O . LEU A 1 87 ? 6.607 7.265 -13.654 1.00 87.00 87 LEU A O 1
ATOM 656 N N . CYS A 1 88 ? 6.426 7.708 -11.457 1.00 89.00 88 CYS A N 1
ATOM 657 C CA . CYS A 1 88 ? 7.860 7.582 -11.163 1.00 89.00 88 CYS A CA 1
ATOM 658 C C . CYS A 1 88 ? 8.411 6.147 -11.276 1.00 89.00 88 CYS A C 1
ATOM 660 O O . CYS A 1 88 ? 9.627 5.972 -11.337 1.00 89.00 88 CYS A O 1
ATOM 662 N N . GLY A 1 89 ? 7.546 5.126 -11.270 1.00 89.69 89 GLY A N 1
ATOM 663 C CA . GLY A 1 89 ? 7.919 3.711 -11.392 1.00 89.69 89 GLY A CA 1
ATOM 664 C C . GLY A 1 89 ? 8.510 3.048 -10.140 1.00 89.69 89 GLY A C 1
ATOM 665 O O . GLY A 1 89 ? 8.743 1.845 -10.166 1.00 89.69 89 GLY A O 1
ATOM 666 N N . GLN A 1 90 ? 8.708 3.766 -9.027 1.00 92.62 90 GLN A N 1
ATOM 667 C CA . GLN A 1 90 ? 9.317 3.189 -7.811 1.00 92.62 90 GLN A CA 1
ATOM 668 C C . GLN A 1 90 ? 8.498 2.030 -7.220 1.00 92.62 90 GLN A C 1
ATOM 670 O O . GLN A 1 90 ? 9.061 1.034 -6.773 1.00 92.62 90 GLN A O 1
ATOM 675 N N . CYS A 1 91 ? 7.165 2.116 -7.289 1.00 93.44 91 CYS A N 1
ATOM 676 C CA . CYS A 1 91 ? 6.273 1.029 -6.876 1.00 93.44 91 CYS A CA 1
ATOM 677 C C . CYS A 1 91 ? 6.478 -0.259 -7.691 1.00 93.44 91 CYS A C 1
ATOM 679 O O . CYS A 1 91 ? 6.376 -1.354 -7.148 1.00 93.44 91 CYS A O 1
ATOM 681 N N . LEU A 1 92 ? 6.789 -0.137 -8.982 1.00 90.06 92 LEU A N 1
ATOM 682 C CA . LEU A 1 92 ? 7.044 -1.273 -9.863 1.00 90.06 92 LEU A CA 1
ATOM 683 C C . LEU A 1 92 ? 8.422 -1.877 -9.572 1.00 90.06 92 LEU A C 1
ATOM 685 O O . LEU A 1 92 ? 8.553 -3.094 -9.456 1.00 90.06 92 LEU A O 1
ATOM 689 N N . GLU A 1 93 ? 9.427 -1.024 -9.368 1.00 90.50 93 GLU A N 1
ATOM 690 C CA . GLU A 1 93 ? 10.787 -1.448 -9.041 1.00 90.50 93 GLU A CA 1
ATOM 691 C C . GLU A 1 93 ? 10.856 -2.248 -7.735 1.00 90.50 93 GLU A C 1
ATOM 693 O O . GLU A 1 93 ? 11.479 -3.308 -7.715 1.00 90.50 93 GLU A O 1
ATOM 698 N N . VAL A 1 94 ? 10.187 -1.803 -6.664 1.00 94.81 94 VAL A N 1
ATOM 699 C CA . VAL A 1 94 ? 10.192 -2.536 -5.385 1.00 94.81 94 VAL A CA 1
ATOM 700 C C . VAL A 1 94 ? 9.450 -3.875 -5.486 1.00 94.81 94 VAL A C 1
ATOM 702 O O . VAL A 1 94 ? 9.920 -4.888 -4.959 1.00 94.81 94 VAL A O 1
ATOM 705 N N . CYS A 1 95 ? 8.327 -3.925 -6.209 1.00 91.06 95 CYS A N 1
ATOM 706 C CA . CYS A 1 95 ? 7.575 -5.165 -6.415 1.00 91.06 95 CYS A CA 1
ATOM 707 C C . CYS A 1 95 ? 8.359 -6.195 -7.241 1.00 91.06 95 CYS A C 1
ATOM 709 O O . CYS A 1 95 ? 8.259 -7.394 -6.979 1.00 91.06 95 CYS A O 1
ATOM 711 N N . GLN A 1 96 ? 9.163 -5.736 -8.201 1.00 87.94 96 GLN A N 1
ATOM 712 C CA . GLN A 1 96 ? 10.007 -6.600 -9.019 1.00 87.94 96 GLN A CA 1
ATOM 713 C C . GLN A 1 96 ? 11.290 -7.004 -8.282 1.00 87.94 96 GLN A C 1
ATOM 715 O O . GLN A 1 96 ? 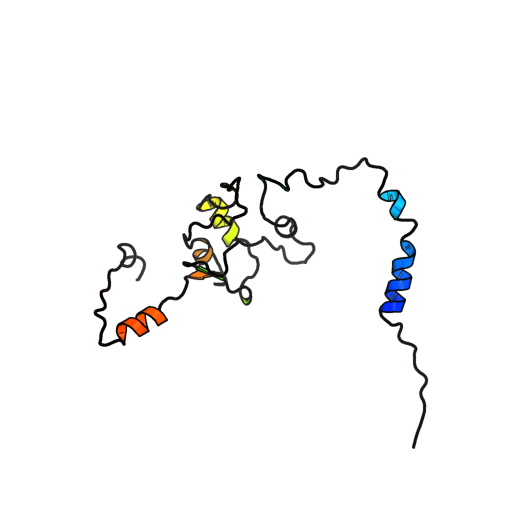11.568 -8.185 -8.122 1.00 87.94 96 GLN A O 1
ATOM 720 N N . LYS A 1 97 ? 12.091 -6.039 -7.824 1.00 89.56 97 LYS A N 1
ATOM 721 C CA . LYS A 1 97 ? 13.462 -6.300 -7.359 1.00 89.56 97 LYS A CA 1
ATOM 722 C C . LYS A 1 97 ? 13.550 -6.711 -5.896 1.00 89.56 97 LYS A C 1
ATOM 724 O O . LYS A 1 97 ? 14.447 -7.464 -5.540 1.00 89.56 97 LYS A O 1
ATOM 729 N N . THR A 1 98 ? 12.667 -6.192 -5.046 1.00 92.25 98 THR A N 1
ATOM 730 C CA . THR A 1 98 ? 12.721 -6.462 -3.602 1.00 92.25 98 THR A CA 1
ATOM 731 C C . THR A 1 98 ? 11.803 -7.611 -3.231 1.00 92.25 98 THR A C 1
ATOM 733 O O . THR A 1 98 ? 12.221 -8.526 -2.534 1.00 92.25 98 THR A O 1
ATOM 736 N N . GLN A 1 99 ? 10.553 -7.564 -3.691 1.00 89.88 99 GLN A N 1
ATOM 737 C CA . GLN A 1 99 ? 9.566 -8.591 -3.355 1.00 89.88 99 GLN A CA 1
ATOM 738 C C . GLN A 1 99 ? 9.590 -9.777 -4.316 1.00 89.88 99 GLN A C 1
ATOM 740 O O . GLN A 1 99 ? 9.086 -10.840 -3.969 1.00 89.88 99 GLN A O 1
ATOM 745 N N . THR A 1 100 ? 10.188 -9.631 -5.505 1.00 89.25 100 THR A N 1
ATOM 746 C CA . THR A 1 100 ? 10.268 -10.695 -6.524 1.00 89.25 100 THR A CA 1
ATOM 747 C C . THR A 1 100 ? 8.907 -11.290 -6.889 1.00 89.25 100 THR A C 1
ATOM 749 O O . THR A 1 100 ? 8.813 -12.459 -7.236 1.00 89.25 100 THR A O 1
ATOM 752 N N . VAL A 1 101 ? 7.836 -10.490 -6.804 1.00 84.19 101 VAL A N 1
ATOM 753 C CA . VAL A 1 101 ? 6.469 -10.931 -7.138 1.00 84.19 101 VAL A CA 1
ATOM 754 C C . VAL A 1 101 ? 6.075 -10.515 -8.547 1.00 84.19 101 VAL A C 1
ATOM 756 O O . VAL A 1 101 ? 5.502 -11.300 -9.294 1.00 84.19 101 VAL A O 1
ATOM 759 N N . PHE A 1 102 ? 6.429 -9.293 -8.941 1.00 81.00 102 PHE A N 1
ATOM 760 C CA . PHE A 1 102 ? 6.045 -8.749 -10.235 1.00 81.00 102 PHE A CA 1
ATOM 761 C C . PHE A 1 102 ? 6.996 -9.230 -11.338 1.00 81.00 102 PHE A C 1
ATOM 763 O O . PHE A 1 102 ? 8.197 -8.971 -11.265 1.00 81.00 102 PHE A O 1
ATOM 770 N N . GLY A 1 103 ? 6.459 -9.901 -12.363 1.00 74.88 103 GLY A N 1
ATOM 771 C CA . GLY A 1 103 ? 7.223 -10.399 -13.517 1.00 74.88 103 GLY A CA 1
ATOM 772 C C . GLY A 1 103 ? 8.019 -11.688 -13.274 1.00 74.88 103 GLY A C 1
ATOM 773 O O . GLY A 1 103 ? 8.819 -12.061 -14.126 1.00 74.88 103 GLY A O 1
ATOM 774 N N . TYR A 1 104 ? 7.827 -12.347 -12.126 1.00 72.62 104 TYR A N 1
ATOM 775 C CA . TYR A 1 104 ? 8.478 -13.623 -11.784 1.00 72.62 104 TYR A CA 1
ATOM 776 C C . TYR A 1 104 ? 7.503 -14.799 -11.695 1.00 72.62 104 TYR A C 1
ATOM 778 O O . TYR A 1 104 ? 7.904 -15.942 -11.903 1.00 72.62 104 TYR A O 1
ATOM 786 N N . TYR A 1 105 ? 6.237 -14.523 -11.385 1.00 68.56 105 TYR A N 1
ATOM 787 C CA . TYR A 1 105 ? 5.183 -15.519 -11.273 1.00 68.56 105 TYR A CA 1
ATOM 788 C C . TYR A 1 105 ? 4.052 -15.135 -12.218 1.00 68.56 105 TYR A C 1
ATOM 790 O O . TYR A 1 105 ? 3.545 -14.021 -12.129 1.00 68.56 105 TYR A O 1
ATOM 798 N N . ASP A 1 106 ? 3.662 -16.072 -13.077 1.00 65.31 106 ASP A N 1
ATOM 799 C CA . ASP A 1 106 ? 2.483 -15.968 -13.932 1.00 65.31 106 ASP A CA 1
ATOM 800 C C . ASP A 1 106 ? 1.555 -17.142 -13.616 1.00 65.31 106 ASP A C 1
ATOM 802 O O . ASP A 1 106 ? 2.001 -18.287 -13.471 1.00 65.31 106 ASP A O 1
ATOM 806 N N . PHE A 1 107 ? 0.254 -16.874 -13.527 1.00 64.69 107 PHE A N 1
ATOM 807 C CA . PHE A 1 107 ? -0.739 -17.935 -13.464 1.00 64.69 107 PHE A CA 1
ATOM 808 C C . PHE A 1 107 ? -1.049 -18.409 -14.892 1.00 64.69 107 PHE A C 1
ATOM 810 O O . PHE A 1 107 ? -1.581 -17.645 -15.692 1.00 64.69 107 PHE A O 1
ATOM 817 N N . PRO A 1 108 ? -0.774 -19.678 -15.249 1.00 65.75 108 PRO A N 1
ATOM 818 C CA . PRO A 1 108 ? -0.945 -20.160 -16.624 1.00 65.75 108 PRO A CA 1
ATOM 819 C C . PRO A 1 108 ? -2.414 -20.243 -17.074 1.00 65.75 108 PRO A C 1
ATOM 821 O O . PRO A 1 108 ? -2.685 -20.469 -18.250 1.00 65.75 1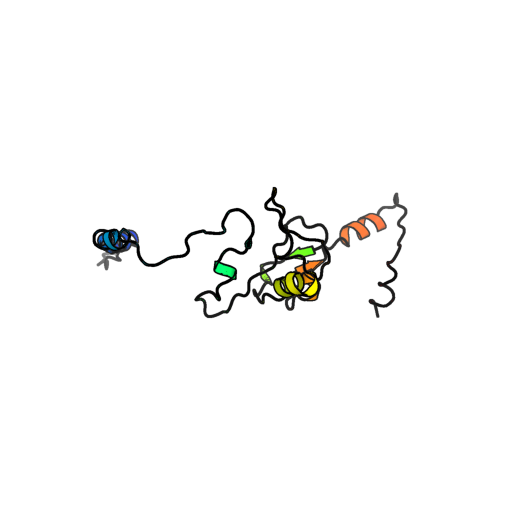08 PRO A O 1
ATOM 824 N N . LEU A 1 109 ? -3.358 -20.115 -16.139 1.00 64.81 109 LEU A N 1
ATOM 825 C CA . LEU A 1 109 ? -4.792 -20.313 -16.358 1.00 64.81 109 LEU A CA 1
ATOM 826 C C . LEU A 1 109 ? -5.630 -19.054 -16.112 1.00 64.81 109 LEU A C 1
ATOM 828 O O . LEU A 1 109 ? -6.801 -19.042 -16.483 1.00 64.81 109 LEU A O 1
ATOM 832 N N . VAL A 1 110 ? -5.062 -18.025 -15.477 1.00 63.00 110 VAL A N 1
ATOM 833 C CA . VAL A 1 110 ? -5.797 -16.826 -15.069 1.00 63.00 110 VAL A CA 1
ATOM 834 C C . VAL A 1 110 ? -4.914 -15.602 -15.278 1.00 63.00 110 VAL A C 1
ATOM 836 O O . VAL A 1 110 ? -3.785 -15.569 -14.800 1.00 63.00 110 VAL A O 1
ATOM 839 N N . ASP A 1 111 ? -5.431 -14.600 -15.985 1.00 61.66 111 ASP A N 1
ATOM 840 C CA . ASP A 1 111 ? -4.773 -13.300 -16.162 1.00 61.66 111 ASP A CA 1
ATOM 841 C C . ASP A 1 111 ? -5.044 -12.420 -14.932 1.00 61.66 111 ASP A C 1
ATOM 843 O O . ASP A 1 111 ? -5.767 -11.427 -14.988 1.00 61.66 111 ASP A O 1
ATOM 847 N N . GLU A 1 112 ? -4.555 -12.877 -13.780 1.00 65.06 112 GLU A N 1
ATOM 848 C CA . GLU A 1 112 ? -4.721 -12.215 -12.490 1.00 65.06 112 GLU A CA 1
ATOM 849 C C . GLU A 1 112 ? -3.428 -11.534 -12.054 1.00 65.06 112 GLU A C 1
ATOM 851 O O . GLU A 1 112 ? -2.314 -12.039 -12.219 1.00 65.06 112 GLU A O 1
ATOM 856 N N . ILE A 1 113 ? -3.588 -10.369 -11.438 1.00 69.25 113 ILE A N 1
ATOM 857 C CA . ILE A 1 113 ? -2.478 -9.595 -10.907 1.00 69.25 113 ILE A CA 1
ATOM 858 C C . ILE A 1 113 ? -1.910 -10.291 -9.672 1.00 69.25 113 ILE A C 1
ATOM 860 O O . ILE A 1 113 ? -2.585 -10.457 -8.656 1.00 69.25 113 ILE A O 1
ATOM 864 N N . VAL A 1 114 ? -0.622 -10.634 -9.725 1.00 80.00 114 VAL A N 1
ATOM 865 C CA . VAL A 1 114 ? 0.096 -11.226 -8.590 1.00 80.00 114 VAL A CA 1
ATOM 866 C C . VAL A 1 114 ? 0.422 -10.143 -7.554 1.00 80.00 114 VAL A C 1
ATOM 868 O O . VAL A 1 114 ? 1.515 -9.573 -7.524 1.00 80.00 114 VAL A O 1
ATOM 871 N N . CYS A 1 115 ? -0.547 -9.846 -6.689 1.00 87.38 115 CYS A N 1
ATOM 872 C CA . CYS A 1 115 ? -0.383 -8.987 -5.519 1.00 87.38 115 CYS A CA 1
ATOM 873 C C . CYS A 1 115 ? -0.456 -9.820 -4.232 1.00 87.38 115 CYS A C 1
ATOM 875 O O . CYS A 1 115 ? -1.453 -10.483 -3.966 1.00 87.38 115 CYS A O 1
ATOM 877 N N . ILE A 1 116 ? 0.585 -9.747 -3.397 1.00 92.00 116 ILE A N 1
ATOM 878 C CA . ILE A 1 116 ? 0.645 -10.446 -2.097 1.00 92.00 116 ILE A CA 1
ATOM 879 C C . ILE A 1 116 ? 0.282 -9.545 -0.907 1.00 92.00 116 ILE A C 1
ATOM 881 O O . ILE A 1 116 ? 0.541 -9.903 0.238 1.00 92.00 116 ILE A O 1
ATOM 885 N N . ASN A 1 117 ? -0.252 -8.347 -1.166 1.00 93.81 117 ASN A N 1
ATOM 886 C CA . ASN A 1 117 ? -0.705 -7.403 -0.138 1.00 93.81 117 ASN A CA 1
ATOM 887 C C . ASN A 1 117 ? 0.371 -6.987 0.894 1.00 93.81 117 ASN A C 1
ATOM 889 O O . ASN A 1 117 ? 0.061 -6.660 2.033 1.00 93.81 117 ASN A O 1
ATOM 893 N N . CYS A 1 118 ? 1.651 -6.956 0.504 1.00 95.06 118 CYS A N 1
ATOM 894 C CA . CYS A 1 118 ? 2.764 -6.634 1.412 1.00 95.06 118 CYS A CA 1
ATOM 895 C C . CYS A 1 118 ? 2.959 -5.132 1.699 1.00 95.06 118 CYS A C 1
ATOM 897 O O . CYS A 1 118 ? 3.767 -4.774 2.555 1.00 95.06 118 CYS A O 1
ATOM 899 N N . GLY A 1 119 ? 2.303 -4.245 0.942 1.00 95.69 119 GLY A N 1
ATOM 900 C CA . GLY A 1 119 ? 2.358 -2.790 1.145 1.00 95.69 119 GLY A CA 1
ATOM 901 C C . GLY A 1 119 ? 3.682 -2.101 0.780 1.00 95.69 119 GLY A C 1
ATOM 902 O O . GLY A 1 119 ? 3.812 -0.893 0.960 1.00 95.69 119 GLY A O 1
ATOM 903 N N . GLN A 1 120 ? 4.668 -2.808 0.221 1.00 96.56 120 GLN A N 1
ATOM 904 C CA . GLN A 1 120 ? 5.970 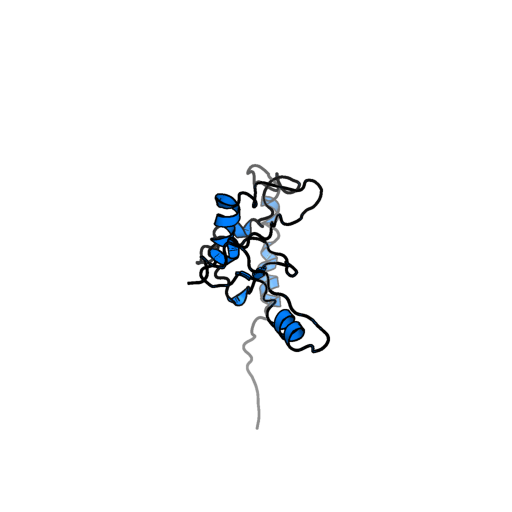-2.206 -0.114 1.00 96.56 120 GLN A CA 1
ATOM 905 C C . GLN A 1 120 ? 5.860 -1.100 -1.170 1.00 96.56 120 GLN A C 1
ATOM 907 O O . GLN A 1 120 ? 6.565 -0.098 -1.105 1.00 96.56 120 GLN A O 1
ATOM 912 N N . CYS A 1 121 ? 4.933 -1.230 -2.115 1.00 95.38 121 CYS A N 1
ATOM 913 C CA . CYS A 1 121 ? 4.651 -0.181 -3.090 1.00 95.38 121 CYS A CA 1
ATOM 914 C C . CYS A 1 121 ? 4.103 1.111 -2.456 1.00 95.38 121 CYS A C 1
ATOM 916 O O . CYS A 1 121 ? 4.379 2.182 -2.993 1.00 95.38 121 CYS A O 1
ATOM 918 N N . ALA A 1 122 ? 3.379 1.025 -1.332 1.00 96.94 122 ALA A N 1
ATOM 919 C CA . ALA A 1 122 ? 2.919 2.187 -0.571 1.00 96.94 122 ALA A CA 1
ATOM 920 C C . ALA A 1 122 ? 4.094 2.874 0.138 1.00 96.94 122 ALA A C 1
ATOM 922 O O . ALA A 1 122 ? 4.292 4.075 -0.021 1.00 96.94 122 ALA A O 1
ATOM 923 N N . LEU A 1 123 ? 4.944 2.091 0.815 1.00 95.69 123 LEU A N 1
ATOM 924 C CA . LEU A 1 123 ? 6.120 2.596 1.535 1.00 95.69 123 LEU A CA 1
ATOM 925 C C . LEU A 1 123 ? 7.101 3.354 0.625 1.00 95.69 123 LEU A C 1
ATOM 927 O O . LEU A 1 123 ? 7.697 4.346 1.033 1.00 95.69 123 LEU A O 1
ATOM 931 N N . TRP A 1 124 ? 7.270 2.887 -0.612 1.00 96.31 124 TRP A N 1
ATOM 932 C CA . TRP A 1 124 ? 8.185 3.487 -1.586 1.00 96.31 124 TRP A CA 1
ATO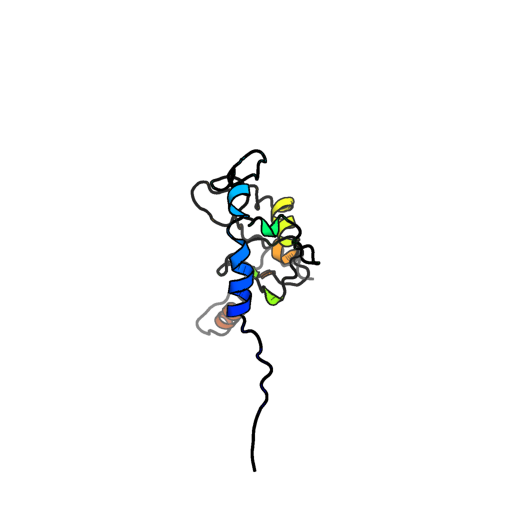M 933 C C . TRP A 1 124 ? 7.536 4.577 -2.445 1.00 96.31 124 TRP A C 1
ATOM 935 O O . TRP A 1 124 ? 8.199 5.134 -3.318 1.00 96.31 124 TRP A O 1
ATOM 945 N N . CYS A 1 125 ? 6.249 4.880 -2.259 1.00 96.50 125 CYS A N 1
ATOM 946 C CA . CYS A 1 125 ? 5.568 5.889 -3.058 1.00 96.50 125 CYS A CA 1
ATOM 947 C C . CYS A 1 125 ? 5.925 7.306 -2.565 1.00 96.50 125 CYS A C 1
ATOM 949 O O . CYS A 1 125 ? 5.506 7.693 -1.476 1.00 96.50 125 CYS A O 1
ATOM 951 N N . PRO A 1 126 ? 6.614 8.141 -3.365 1.00 95.75 126 PRO A N 1
ATOM 952 C CA . PRO A 1 126 ? 7.096 9.440 -2.894 1.00 95.75 126 PRO A CA 1
ATOM 953 C C . PRO A 1 126 ? 5.984 10.491 -2.784 1.00 95.75 126 PRO A C 1
ATOM 955 O O . PRO A 1 126 ? 6.157 11.506 -2.119 1.00 95.75 126 PRO A O 1
ATOM 958 N N . THR A 1 127 ? 4.851 10.276 -3.459 1.00 96.12 127 THR A N 1
ATOM 959 C CA . THR A 1 127 ? 3.718 11.213 -3.497 1.00 96.12 127 THR A CA 1
ATOM 960 C C . THR A 1 127 ? 2.520 10.745 -2.676 1.00 96.12 127 THR A C 1
ATOM 962 O O . THR A 1 127 ? 1.466 11.375 -2.748 1.00 96.12 127 THR A O 1
ATOM 965 N N . ALA A 1 128 ? 2.653 9.637 -1.934 1.00 96.62 128 ALA A N 1
ATOM 966 C CA . ALA A 1 128 ? 1.540 8.987 -1.236 1.00 96.62 128 ALA A CA 1
ATOM 967 C C . ALA A 1 128 ? 0.325 8.737 -2.158 1.00 96.62 128 ALA A C 1
ATOM 969 O O . ALA A 1 128 ? -0.831 8.897 -1.769 1.00 96.62 128 ALA A O 1
ATOM 970 N N . ALA A 1 129 ? 0.595 8.375 -3.418 1.00 96.31 129 ALA A N 1
ATOM 971 C CA . ALA A 1 129 ? -0.431 7.936 -4.362 1.00 96.31 129 ALA A CA 1
ATOM 972 C C . ALA A 1 129 ? -0.925 6.518 -4.062 1.00 96.31 129 ALA A C 1
ATOM 974 O O . ALA A 1 129 ? -1.994 6.145 -4.523 1.00 96.31 129 ALA A O 1
ATOM 975 N N . ILE A 1 130 ? -0.142 5.726 -3.329 1.00 96.44 130 ILE A N 1
ATOM 976 C CA . ILE A 1 130 ? -0.533 4.416 -2.816 1.00 96.44 130 ILE A CA 1
ATOM 977 C C . ILE A 1 130 ? -0.413 4.494 -1.299 1.00 96.44 130 ILE A C 1
ATOM 979 O O . ILE A 1 130 ? 0.644 4.875 -0.797 1.00 96.44 130 ILE A O 1
ATOM 983 N N . THR A 1 131 ? -1.479 4.139 -0.594 1.00 96.69 131 THR A N 1
ATOM 984 C CA . THR A 1 131 ? -1.544 4.134 0.873 1.00 96.69 131 THR A CA 1
ATOM 985 C C . THR A 1 131 ? -2.169 2.834 1.357 1.00 96.69 131 THR A C 1
ATOM 987 O O . THR A 1 131 ? -2.754 2.083 0.574 1.00 96.69 131 THR A O 1
ATOM 990 N N . GLU A 1 132 ? -2.053 2.554 2.648 1.00 95.81 132 GLU A N 1
ATOM 991 C CA . GLU A 1 132 ? -2.864 1.545 3.313 1.00 95.81 132 GLU A CA 1
ATOM 992 C C . GLU A 1 132 ? -4.361 1.831 3.132 1.00 95.81 132 GLU A C 1
ATOM 994 O O . GLU A 1 132 ? -4.788 2.967 2.885 1.00 95.81 132 GLU A O 1
ATOM 999 N N . ARG A 1 133 ? -5.168 0.774 3.212 1.00 95.00 133 ARG A N 1
ATOM 1000 C CA . ARG A 1 133 ? -6.615 0.912 3.319 1.00 95.00 133 ARG A CA 1
ATOM 1001 C C . ARG A 1 133 ? -6.961 1.407 4.723 1.00 95.00 133 ARG A C 1
ATOM 1003 O O . ARG A 1 133 ? -6.530 0.820 5.710 1.00 95.00 133 ARG A O 1
ATOM 1010 N N . ASP A 1 134 ? -7.719 2.496 4.788 1.00 95.12 134 ASP A N 1
ATOM 1011 C CA . ASP A 1 134 ? -8.126 3.097 6.054 1.00 95.12 134 ASP A CA 1
ATOM 1012 C C . ASP A 1 134 ? -9.370 2.399 6.619 1.00 95.12 134 ASP A C 1
ATOM 1014 O O . ASP A 1 134 ? -10.473 2.543 6.090 1.00 95.12 134 ASP A O 1
ATOM 1018 N N . ASP A 1 135 ? -9.172 1.665 7.712 1.00 95.62 135 ASP A N 1
ATOM 1019 C CA . ASP A 1 135 ? -10.234 0.993 8.466 1.00 95.62 135 ASP A CA 1
ATOM 1020 C C . ASP A 1 135 ? -10.574 1.724 9.785 1.00 95.62 135 ASP A C 1
ATOM 1022 O O . ASP A 1 135 ? -11.308 1.197 10.625 1.00 95.62 135 ASP A O 1
ATOM 1026 N N . THR A 1 136 ? -10.064 2.944 10.006 1.00 96.62 136 THR A N 1
ATOM 1027 C CA . THR A 1 136 ? -10.247 3.674 11.276 1.00 96.62 136 THR A CA 1
ATOM 1028 C C . THR A 1 136 ? -11.713 3.943 11.608 1.00 96.62 136 THR A C 1
ATOM 1030 O O . THR A 1 136 ? -12.116 3.803 12.761 1.00 96.62 136 THR A O 1
ATOM 1033 N N . GLU A 1 137 ? -12.536 4.260 10.610 1.00 96.94 137 GLU A N 1
ATOM 1034 C CA . GLU A 1 137 ? -13.972 4.502 10.790 1.00 96.94 137 GLU A CA 1
ATOM 1035 C C . GLU A 1 137 ? -14.705 3.257 11.317 1.00 96.94 137 GLU A C 1
ATOM 1037 O O . GLU A 1 137 ? -15.533 3.352 12.222 1.00 96.94 137 GLU A O 1
ATOM 1042 N N . ILE A 1 138 ? -14.346 2.067 10.824 1.00 96.19 138 ILE A N 1
ATOM 1043 C CA . ILE A 1 138 ? -14.923 0.794 11.285 1.00 96.19 138 ILE A CA 1
ATOM 1044 C C . ILE A 1 138 ? -14.594 0.578 12.768 1.00 96.19 138 ILE A C 1
ATOM 1046 O O . ILE A 1 138 ? -15.442 0.143 13.552 1.00 96.19 138 ILE A O 1
ATOM 1050 N N . VAL A 1 139 ? -13.369 0.924 13.172 1.00 96.94 139 VAL A N 1
ATOM 1051 C CA . VAL A 1 139 ? -12.924 0.840 14.567 1.00 96.94 139 VAL A CA 1
ATOM 1052 C C . VAL A 1 139 ? -13.677 1.841 15.445 1.00 96.94 139 VAL A C 1
ATOM 1054 O O . VAL A 1 139 ? -14.159 1.459 16.511 1.00 96.94 139 VAL A O 1
ATOM 1057 N N . TRP A 1 140 ? -13.848 3.090 15.005 1.00 97.81 140 TRP A N 1
ATOM 1058 C CA . TRP A 1 140 ? -14.612 4.095 15.755 1.00 97.81 140 TRP A CA 1
ATOM 1059 C C . TRP A 1 140 ? -16.068 3.692 15.957 1.00 97.81 140 TRP A C 1
ATOM 1061 O O . TRP A 1 140 ? -16.603 3.834 17.057 1.00 97.81 140 TRP A O 1
ATOM 1071 N N . GLN A 1 141 ? -16.700 3.132 14.928 1.00 97.81 141 GLN A N 1
ATOM 1072 C CA . GLN A 1 141 ? -18.055 2.600 15.032 1.00 97.81 141 GLN A CA 1
ATOM 1073 C C . GLN A 1 141 ? -18.137 1.444 16.032 1.00 97.81 141 GLN A C 1
ATOM 1075 O O . GLN A 1 141 ? -19.084 1.381 16.810 1.00 97.81 141 GLN A O 1
ATOM 1080 N N . ALA A 1 142 ? -17.143 0.552 16.056 1.00 97.19 142 ALA A N 1
ATOM 1081 C CA . ALA A 1 142 ? -17.097 -0.539 17.024 1.00 97.19 142 ALA A CA 1
ATOM 1082 C C . ALA A 1 142 ? -16.885 -0.050 18.468 1.00 97.19 142 ALA A C 1
ATOM 1084 O O . ALA A 1 142 ? -17.463 -0.625 19.383 1.00 97.19 142 ALA A O 1
ATOM 1085 N N . ILE A 1 143 ? -16.090 1.006 18.670 1.00 97.75 143 ILE A N 1
ATOM 1086 C CA . ILE A 1 143 ? -15.835 1.615 19.988 1.00 97.75 143 ILE A CA 1
ATOM 1087 C C . ILE A 1 143 ? -17.073 2.334 20.535 1.00 97.75 143 ILE A C 1
ATOM 1089 O O . ILE A 1 143 ? -17.315 2.303 21.738 1.00 97.75 143 ILE A O 1
ATOM 1093 N N . ASN A 1 144 ? -17.849 2.984 19.667 1.00 97.69 144 ASN A N 1
ATOM 1094 C CA . ASN A 1 144 ? -19.033 3.747 20.068 1.00 97.69 144 ASN A CA 1
ATOM 1095 C C . ASN A 1 144 ? -20.289 2.883 20.280 1.00 97.69 144 ASN A C 1
ATOM 1097 O O . ASN A 1 144 ? -21.318 3.403 20.711 1.00 97.69 144 ASN A O 1
ATOM 1101 N N . ASP A 1 145 ? -20.226 1.590 19.967 1.00 98.25 145 ASP A N 1
ATOM 1102 C CA . ASP A 1 145 ? -21.333 0.649 20.112 1.00 98.25 145 ASP A CA 1
ATOM 1103 C C . ASP A 1 145 ? -21.361 0.068 21.542 1.00 98.25 145 ASP A C 1
ATOM 1105 O O . ASP A 1 145 ? -20.460 -0.697 21.902 1.00 98.25 145 ASP A O 1
ATOM 1109 N N . PRO A 1 146 ? -22.372 0.400 22.374 1.00 97.25 146 PRO A N 1
ATOM 1110 C CA . PRO A 1 146 ? -22.437 -0.061 23.760 1.00 97.25 146 PRO A CA 1
ATOM 1111 C C . PRO A 1 146 ? -22.651 -1.578 23.890 1.00 97.25 146 PRO A C 1
ATOM 1113 O O . PRO A 1 146 ? -22.387 -2.124 24.961 1.00 97.25 146 PRO A O 1
ATOM 1116 N N . ASP A 1 147 ? -23.096 -2.258 22.827 1.00 98.19 147 ASP A N 1
ATOM 1117 C CA . ASP A 1 147 ? -23.335 -3.705 22.820 1.00 98.19 147 ASP A CA 1
ATOM 1118 C C . ASP A 1 147 ? -22.070 -4.511 22.457 1.00 98.19 147 ASP A C 1
ATOM 1120 O O . ASP A 1 147 ? -22.072 -5.746 22.514 1.00 98.19 147 ASP A O 1
ATOM 1124 N N . LYS A 1 148 ? -20.965 -3.842 22.090 1.00 97.62 148 LYS A N 1
ATOM 1125 C CA . LYS A 1 148 ? -19.696 -4.485 21.720 1.00 97.62 148 LYS A CA 1
ATOM 1126 C C . LYS A 1 148 ? -18.652 -4.400 22.831 1.00 97.62 148 LYS A C 1
ATOM 1128 O O . LYS A 1 148 ? -18.374 -3.349 23.399 1.00 97.62 148 LYS A O 1
ATOM 1133 N N . HIS A 1 149 ? -17.965 -5.517 23.068 1.00 97.25 149 HIS A N 1
ATOM 1134 C CA . HIS A 1 149 ? -16.722 -5.538 23.838 1.00 97.25 149 HIS A CA 1
ATOM 1135 C C . HIS A 1 149 ? -15.523 -5.440 22.887 1.00 97.25 149 HIS A C 1
ATOM 1137 O O . HIS A 1 149 ? -15.250 -6.372 22.130 1.00 97.25 149 HIS A O 1
ATOM 1143 N N . VAL A 1 150 ? -14.800 -4.319 22.925 1.00 97.25 150 VAL A N 1
ATOM 1144 C CA . VAL A 1 150 ? -13.646 -4.067 22.048 1.00 97.25 150 VAL A CA 1
ATOM 1145 C C . VAL A 1 150 ? -12.347 -4.502 22.730 1.00 97.25 150 VAL A C 1
ATOM 1147 O O . VAL A 1 150 ? -12.023 -4.043 23.824 1.00 97.25 150 VAL A O 1
ATOM 1150 N N . VAL A 1 151 ? -11.584 -5.374 22.068 1.00 97.62 151 VAL A N 1
ATOM 1151 C CA . VAL A 1 151 ? -10.266 -5.848 22.520 1.00 97.62 151 VAL A CA 1
ATOM 1152 C C . VAL A 1 151 ? -9.207 -5.402 21.516 1.00 97.62 151 VAL A C 1
ATOM 1154 O O . VAL A 1 151 ? -9.388 -5.568 20.313 1.00 97.62 151 VAL A O 1
ATOM 1157 N N . VAL A 1 152 ? -8.086 -4.867 22.007 1.00 96.31 152 VAL A N 1
ATOM 1158 C CA . VAL A 1 152 ? -6.948 -4.451 21.173 1.00 96.31 152 VAL A CA 1
ATOM 1159 C C . VAL A 1 152 ? -5.786 -5.414 21.376 1.00 96.31 152 VAL A C 1
ATOM 1161 O O . VAL A 1 152 ? -5.341 -5.630 22.502 1.00 96.31 152 VAL A O 1
ATOM 1164 N N . GLN A 1 153 ? -5.259 -5.956 20.278 1.00 96.19 153 GLN A N 1
ATOM 1165 C CA . GLN A 1 153 ? -4.046 -6.767 20.282 1.00 96.19 153 GLN A CA 1
ATOM 1166 C C . GLN A 1 153 ? -3.083 -6.219 19.233 1.00 96.19 153 GLN A C 1
ATOM 1168 O O . GLN A 1 153 ? -3.347 -6.268 18.036 1.00 96.19 153 GLN A O 1
ATOM 1173 N N . THR A 1 154 ? -1.976 -5.643 19.692 1.00 95.00 154 THR A N 1
ATOM 1174 C CA . THR A 1 154 ? -0.986 -5.015 18.812 1.00 95.00 154 THR A CA 1
ATOM 1175 C C . THR A 1 154 ? 0.033 -6.033 18.314 1.00 95.00 154 THR A C 1
ATOM 1177 O O . THR A 1 154 ? 0.355 -7.008 19.001 1.00 95.00 154 THR A O 1
ATOM 1180 N N . ALA A 1 155 ? 0.556 -5.812 17.107 1.00 95.75 155 ALA A N 1
ATOM 1181 C CA . ALA A 1 155 ? 1.624 -6.635 16.558 1.00 95.75 155 ALA A CA 1
ATOM 1182 C C . ALA A 1 155 ? 2.960 -6.355 17.283 1.00 95.75 155 ALA A C 1
ATOM 1184 O O . ALA A 1 155 ? 3.198 -5.231 17.736 1.00 95.75 155 ALA A O 1
ATOM 1185 N N . PRO A 1 156 ? 3.896 -7.325 17.342 1.00 95.56 156 PRO A N 1
ATOM 1186 C CA . PRO A 1 156 ? 5.187 -7.129 18.010 1.00 95.56 156 PRO A CA 1
ATOM 1187 C C . PRO A 1 156 ? 6.012 -5.957 17.460 1.00 95.56 156 PRO A C 1
ATOM 1189 O O . PRO A 1 156 ? 6.762 -5.334 18.211 1.00 95.56 156 PRO A O 1
ATOM 1192 N N . ALA A 1 157 ? 5.880 -5.659 16.163 1.00 95.38 157 ALA A N 1
ATOM 1193 C CA . ALA A 1 157 ? 6.607 -4.588 15.483 1.00 95.38 157 ALA A CA 1
ATOM 1194 C C . ALA A 1 157 ? 6.071 -3.184 15.815 1.00 95.38 157 ALA A C 1
ATOM 1196 O O . ALA A 1 157 ? 6.829 -2.218 15.766 1.00 95.38 157 ALA A O 1
ATOM 1197 N N . THR A 1 158 ? 4.798 -3.056 16.206 1.00 92.75 158 THR A N 1
ATOM 1198 C CA . THR A 1 158 ? 4.161 -1.751 16.452 1.00 92.75 158 THR A CA 1
ATOM 1199 C C . THR A 1 158 ? 4.886 -0.971 17.551 1.00 92.75 158 THR A C 1
ATOM 1201 O O . THR A 1 158 ? 5.078 0.231 17.431 1.00 92.75 158 THR A O 1
ATOM 1204 N N . ARG A 1 159 ? 5.399 -1.661 18.579 1.00 90.75 159 ARG A N 1
ATOM 1205 C CA . ARG A 1 159 ? 6.104 -1.026 19.710 1.00 90.75 159 ARG A CA 1
ATOM 1206 C C . ARG A 1 159 ? 7.478 -0.429 19.371 1.00 90.75 159 ARG A C 1
ATOM 1208 O O . ARG A 1 159 ? 8.023 0.286 20.198 1.00 90.75 159 ARG A O 1
ATOM 1215 N N . VAL A 1 160 ? 8.078 -0.804 18.237 1.00 93.75 160 VAL A N 1
ATOM 1216 C CA . VAL A 1 160 ? 9.394 -0.291 17.793 1.00 93.75 160 VAL A CA 1
ATOM 1217 C C . VAL A 1 160 ? 9.298 0.562 16.530 1.00 93.75 160 VAL A C 1
ATOM 1219 O O . VAL A 1 160 ? 10.228 1.301 16.232 1.00 93.75 160 VAL A O 1
ATOM 1222 N N . GLY A 1 161 ? 8.201 0.440 15.777 1.00 87.00 161 GLY A N 1
ATOM 1223 C CA . GLY A 1 161 ? 7.925 1.274 14.608 1.00 87.00 161 GLY A CA 1
ATOM 1224 C C . GLY A 1 161 ? 7.246 2.598 14.960 1.00 87.00 161 GLY A C 1
ATOM 1225 O O . GLY A 1 161 ? 7.461 3.588 14.270 1.00 87.00 161 GLY A O 1
ATOM 1226 N N . SER A 1 162 ? 6.453 2.626 16.034 1.00 72.12 162 SER A N 1
ATOM 1227 C CA . SER A 1 162 ? 5.857 3.847 16.577 1.00 72.12 162 SER A CA 1
ATOM 1228 C C . SER A 1 162 ? 6.770 4.403 17.670 1.00 72.12 162 SER A C 1
ATOM 1230 O O . SER A 1 162 ? 6.907 3.781 18.725 1.00 72.12 162 SER A O 1
ATOM 1232 N N . GLY A 1 163 ? 7.429 5.527 17.380 1.00 51.66 163 GLY A N 1
ATOM 1233 C CA . GLY A 1 163 ? 8.328 6.247 18.288 1.00 51.66 163 GLY A CA 1
ATOM 1234 C C . GLY A 1 163 ? 7.776 7.602 18.693 1.00 51.66 163 GLY A C 1
ATOM 1235 O O . GLY A 1 163 ? 7.033 8.191 17.877 1.00 51.66 163 GLY A O 1
#

Secondary structure (DSSP, 8-state):
------------HHHHHHHHHTTTTTSGGGGSS--S-----SSTTTTS-SS-GGGTS--SSSS---------TT-SSEEE-GGG-----HHHHHHHHTS--TTT---TT----------HHHHT-TT--EEE---HHHHHHHHS-TT--------TTHHHH--

pLDDT: mean 73.3, std 21.41, range [35.72, 98.25]

Sequence (163 aa):
MDDRVQQDKKMTRRSFLRIMGGLGLAGITASLAGCGTVSSVAGQTGGEGWLPQQYQIPGSWPVQVRGRVPIEPDNPSITRDDQKCVLCGQCLEVCQKTQTVFGYYDFPLVDEIVCINCGQCALWCPTAAITERDDTEIVWQAINDPDKHVVVQTAPATRVGSG

InterPro domains:
  IPR006311 Twin-arginine translocation pathway, signal sequence [PS51318] (1-42)
  IPR017896 4Fe-4S ferredoxin-type, iron-sulphur binding domain [PS51379] (76-105)
  IPR017896 4Fe-4S ferredoxin-type, iron-sulphur binding domain [PS51379] (10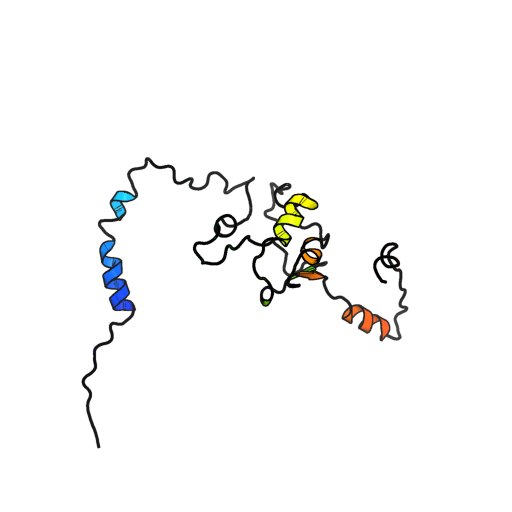6-135)
  IPR017900 4Fe-4S ferredoxin, iron-sulphur binding, conserved site [PS00198] (115-126)

Radius of gyration: 26.94 Å; chains: 1; bounding box: 44×69×76 Å

Organism: NCBI:txid1121431